Protein AF-A0A7V4XQJ3-F1 (afdb_monomer_lite)

Secondary structure (DSSP, 8-state):
-EE------S---TT--HHHHHHHHHHHHHHTTPEE-

pLDDT: mean 94.79, std 4.11, range [85.0, 98.44]

Organism: NCBI:txid33075

Foldseek 3Di:
DEDEDDFDDPDPPPPDDRVVVVVVVVVVCVVVVYHYD

InterPro domains:
  IPR006119 Resolvase, N-terminal catalytic domain [PF00239] (3-36)
  IPR036162 Resolvase-like, N-terminal catalytic domain superfamily [G3DSA:3.40.50.1390] (1-37)
  IPR036162 Reso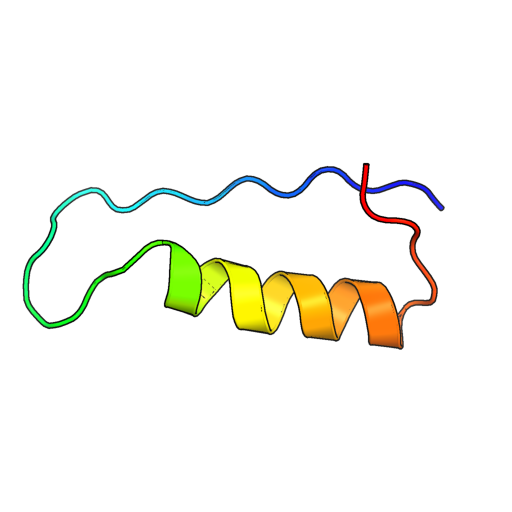lvase-like, N-terminal catalytic domain superfamily [SSF53041] (1-36)

Structure (mmCIF, N/CA/C/O backbone):
data_AF-A0A7V4XQJ3-F1
#
_entry.id   AF-A0A7V4XQJ3-F1
#
loop_
_atom_site.group_PDB
_atom_site.id
_atom_site.type_symbol
_atom_site.label_atom_id
_atom_site.label_alt_id
_atom_site.label_comp_id
_atom_site.label_asym_id
_atom_site.label_entity_id
_atom_site.label_seq_id
_atom_site.pdbx_PDB_ins_code
_atom_site.Cartn_x
_atom_site.Cartn_y
_atom_site.Cartn_z
_atom_site.occupancy
_atom_site.B_iso_or_equiv
_atom_site.auth_seq_id
_atom_site.auth_comp_id
_atom_site.auth_asym_id
_atom_site.auth_atom_id
_atom_site.pdbx_PDB_model_num
ATOM 1 N N . MET A 1 1 ? -6.402 1.750 16.519 1.00 93.00 1 MET A N 1
ATOM 2 C CA . MET A 1 1 ? -6.153 2.897 15.610 1.00 93.00 1 MET A CA 1
ATOM 3 C C . MET A 1 1 ? -6.471 2.474 14.178 1.00 93.00 1 MET A C 1
ATOM 5 O O . MET A 1 1 ? -6.369 1.283 13.903 1.00 93.00 1 MET A O 1
ATOM 9 N N . ARG A 1 2 ? -6.905 3.391 13.301 1.00 97.62 2 ARG A N 1
ATOM 10 C CA . ARG A 1 2 ? -7.173 3.111 11.875 1.00 97.62 2 ARG A CA 1
ATOM 11 C C . ARG A 1 2 ? -6.094 3.782 11.023 1.00 97.62 2 ARG A C 1
ATOM 13 O O . ARG A 1 2 ? -5.727 4.910 11.338 1.00 97.62 2 ARG A O 1
ATOM 20 N N . ALA A 1 3 ? -5.600 3.108 9.990 1.00 97.69 3 ALA A N 1
ATOM 21 C CA . ALA A 1 3 ? -4.516 3.600 9.140 1.00 97.69 3 ALA A CA 1
ATOM 22 C C . ALA A 1 3 ? -4.812 3.327 7.660 1.00 97.69 3 ALA A C 1
ATOM 24 O O . ALA A 1 3 ? -5.175 2.212 7.303 1.00 97.69 3 ALA A O 1
ATOM 25 N N . ALA A 1 4 ? -4.632 4.327 6.801 1.00 97.62 4 ALA A N 1
ATOM 26 C CA . ALA A 1 4 ? -4.651 4.138 5.352 1.00 97.62 4 ALA A CA 1
ATOM 27 C C . ALA A 1 4 ? -3.214 3.961 4.849 1.00 97.62 4 ALA A C 1
ATOM 29 O O . ALA A 1 4 ? -2.302 4.639 5.330 1.00 97.62 4 ALA A O 1
ATOM 30 N N . LEU A 1 5 ? -3.009 3.065 3.884 1.00 97.62 5 LEU A N 1
ATOM 31 C CA . LEU A 1 5 ? -1.700 2.848 3.270 1.00 97.62 5 LEU A CA 1
ATOM 32 C C . LEU A 1 5 ? -1.641 3.500 1.894 1.00 97.62 5 LEU A C 1
ATOM 34 O O . LEU A 1 5 ? -2.493 3.262 1.043 1.00 97.62 5 LEU A O 1
ATOM 38 N N . TYR A 1 6 ? -0.589 4.279 1.671 1.00 96.62 6 TYR A N 1
ATOM 39 C CA . TYR A 1 6 ? -0.273 4.864 0.379 1.00 96.62 6 TYR A CA 1
ATOM 40 C C . TYR A 1 6 ? 1.162 4.513 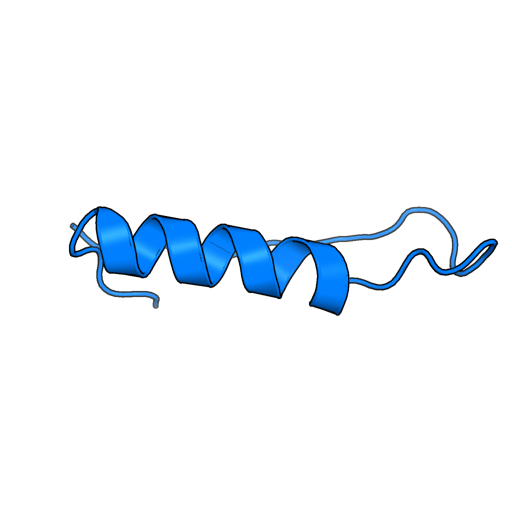0.017 1.00 96.62 6 TYR A C 1
ATOM 42 O O . TYR A 1 6 ? 2.075 4.699 0.820 1.00 96.62 6 TYR A O 1
ATOM 50 N N . ALA A 1 7 ? 1.356 4.023 -1.200 1.00 95.44 7 ALA A N 1
ATOM 51 C CA . ALA A 1 7 ? 2.669 3.722 -1.734 1.00 95.44 7 ALA A CA 1
ATOM 52 C C . ALA A 1 7 ? 2.720 4.141 -3.202 1.00 95.44 7 ALA A C 1
ATOM 54 O O . ALA A 1 7 ? 1.740 4.020 -3.942 1.00 95.44 7 ALA A O 1
ATOM 55 N N . ARG A 1 8 ? 3.877 4.659 -3.614 1.00 95.31 8 ARG A N 1
ATOM 56 C CA . ARG A 1 8 ? 4.147 5.046 -4.998 1.00 95.31 8 ARG A CA 1
ATOM 57 C C . ARG A 1 8 ? 5.608 4.798 -5.327 1.00 95.31 8 ARG A C 1
ATOM 59 O O . ARG A 1 8 ? 6.473 4.848 -4.453 1.00 95.31 8 ARG A O 1
ATOM 66 N N . VAL A 1 9 ? 5.876 4.618 -6.609 1.00 94.31 9 VAL A N 1
ATOM 67 C CA . VAL A 1 9 ? 7.229 4.596 -7.163 1.00 94.31 9 VAL A CA 1
ATOM 68 C C . VAL A 1 9 ? 7.327 5.675 -8.232 1.00 94.31 9 VAL A C 1
ATOM 70 O O . VAL A 1 9 ? 6.368 5.910 -8.968 1.00 94.31 9 VAL A O 1
ATOM 73 N N . SER A 1 10 ? 8.457 6.377 -8.282 1.00 92.31 10 SER A N 1
ATOM 74 C CA . SER A 1 10 ? 8.689 7.409 -9.302 1.00 92.31 10 SER A CA 1
ATOM 75 C C . SER A 1 10 ? 9.044 6.792 -10.656 1.00 92.31 10 SER A C 1
ATOM 77 O O . SER A 1 10 ? 8.775 7.388 -11.694 1.00 92.31 10 SER A O 1
ATOM 79 N N . THR A 1 11 ? 9.627 5.594 -10.639 1.00 91.19 11 THR A N 1
ATOM 80 C CA . THR A 1 11 ? 10.082 4.840 -11.808 1.00 91.19 11 THR A CA 1
ATOM 81 C C . THR A 1 11 ? 9.898 3.341 -11.548 1.00 91.19 11 THR A C 1
ATOM 83 O O . THR A 1 11 ? 9.941 2.903 -10.401 1.00 91.19 11 THR A O 1
ATOM 86 N N . ARG A 1 12 ? 9.657 2.553 -12.604 1.00 85.00 12 ARG A N 1
ATOM 87 C CA . ARG A 1 12 ? 9.504 1.081 -12.541 1.00 85.00 12 ARG A CA 1
ATOM 88 C C . ARG A 1 12 ? 10.779 0.361 -12.977 1.00 85.00 12 ARG A C 1
ATOM 90 O O . ARG A 1 12 ? 10.757 -0.567 -13.780 1.00 85.00 12 ARG A O 1
ATOM 97 N N . ASP A 1 13 ? 11.915 0.866 -12.530 1.00 86.50 13 ASP A N 1
ATOM 98 C CA . ASP A 1 13 ? 13.236 0.350 -12.852 1.00 86.50 13 ASP A CA 1
ATOM 99 C C . ASP A 1 13 ? 13.890 -0.264 -11.611 1.00 86.50 13 ASP A C 1
ATOM 101 O O . ASP A 1 13 ? 13.546 0.049 -10.471 1.00 86.50 13 ASP A O 1
ATOM 105 N N . LYS A 1 14 ? 14.843 -1.177 -11.833 1.00 85.75 14 LYS A N 1
ATOM 106 C CA . LYS A 1 14 ? 15.654 -1.800 -10.769 1.00 85.75 14 LYS A CA 1
ATOM 107 C C . LYS A 1 14 ? 14.832 -2.471 -9.651 1.00 85.75 14 LYS A C 1
ATOM 109 O O . LYS A 1 14 ? 15.268 -2.505 -8.505 1.00 85.75 14 LYS A O 1
ATOM 114 N N . GLY A 1 15 ? 13.657 -3.011 -9.978 1.00 85.56 15 GLY A N 1
ATOM 115 C CA . GLY A 1 15 ? 12.796 -3.701 -9.011 1.00 85.56 15 GLY A CA 1
ATOM 116 C C . GLY A 1 15 ? 12.032 -2.769 -8.065 1.00 85.56 15 GLY A C 1
ATOM 117 O O . GLY A 1 15 ? 11.604 -3.199 -6.994 1.00 85.56 15 GLY A O 1
ATOM 118 N N . GLN A 1 16 ? 11.867 -1.494 -8.429 1.00 87.12 16 GLN A N 1
ATOM 119 C CA . GLN A 1 16 ? 10.969 -0.586 -7.721 1.00 87.12 16 GLN A CA 1
ATOM 120 C C . GLN A 1 16 ? 9.506 -0.936 -8.013 1.00 87.12 16 GLN A C 1
ATOM 122 O O . GLN A 1 16 ? 8.932 -0.489 -9.002 1.00 87.12 16 GLN A O 1
ATOM 127 N N . GLU A 1 17 ? 8.897 -1.688 -7.100 1.00 92.06 17 GLU A N 1
ATOM 128 C CA . GLU A 1 17 ? 7.472 -2.014 -7.120 1.00 92.06 17 GLU A CA 1
ATOM 129 C C . GLU A 1 17 ? 6.775 -1.453 -5.880 1.00 92.06 17 GLU A C 1
ATOM 131 O O . GLU A 1 17 ? 7.327 -1.434 -4.775 1.00 92.06 17 GLU A O 1
ATOM 136 N N . VAL A 1 18 ? 5.533 -1.006 -6.058 1.00 94.31 18 VAL A N 1
ATOM 137 C CA . VAL A 1 18 ? 4.690 -0.489 -4.967 1.00 94.31 18 VAL A CA 1
ATOM 138 C C . VAL A 1 18 ? 4.481 -1.560 -3.889 1.00 94.31 18 VAL A C 1
ATOM 140 O O . VAL A 1 18 ? 4.504 -1.254 -2.694 1.00 94.31 18 VAL A O 1
ATOM 143 N N . ASP A 1 19 ? 4.364 -2.821 -4.301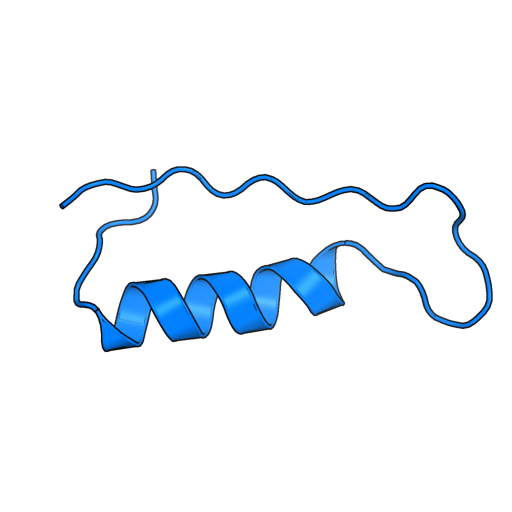 1.00 94.06 19 ASP A N 1
ATOM 144 C CA . ASP A 1 19 ? 4.139 -3.960 -3.409 1.00 94.06 19 ASP A CA 1
ATOM 145 C C . ASP A 1 19 ? 5.268 -4.143 -2.391 1.00 94.06 19 ASP A C 1
ATOM 147 O O . ASP A 1 19 ? 4.999 -4.432 -1.224 1.00 94.06 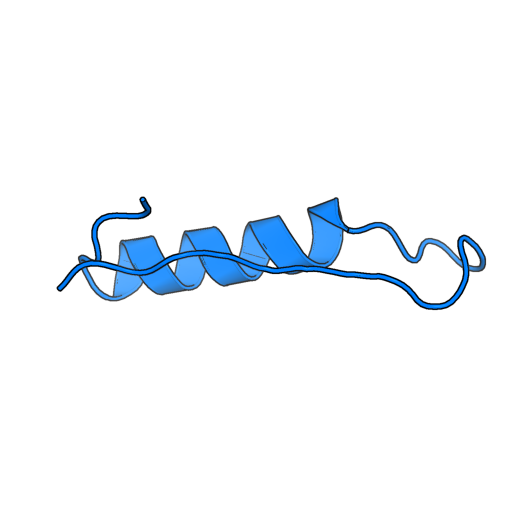19 ASP A O 1
ATOM 151 N N . ASN A 1 20 ? 6.516 -3.870 -2.783 1.00 91.94 20 ASN A N 1
ATOM 152 C CA . ASN A 1 20 ? 7.674 -3.979 -1.893 1.00 91.94 20 ASN A CA 1
ATOM 153 C C . ASN A 1 20 ? 7.557 -3.017 -0.696 1.00 91.94 20 ASN A C 1
ATOM 155 O O . ASN A 1 20 ? 7.93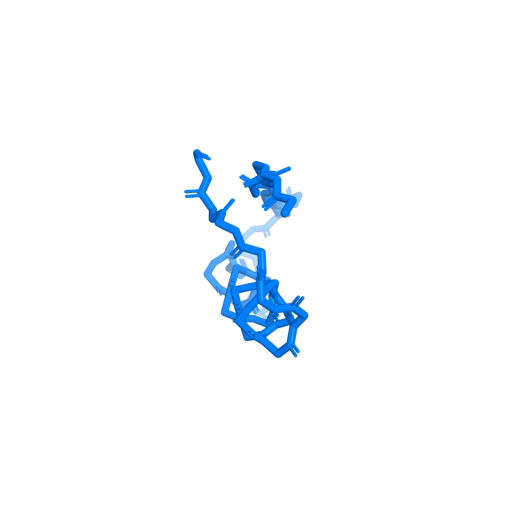9 -3.365 0.418 1.00 91.94 20 ASN A O 1
ATOM 159 N N . GLN A 1 21 ? 6.984 -1.826 -0.905 1.00 91.81 21 GLN A N 1
ATOM 160 C CA . GLN A 1 21 ? 6.716 -0.863 0.170 1.00 91.81 21 GLN A CA 1
ATOM 161 C C . GLN A 1 21 ? 5.487 -1.275 0.992 1.00 91.81 21 GLN A C 1
ATOM 163 O O . GLN A 1 21 ? 5.495 -1.200 2.223 1.00 91.81 21 GLN A O 1
ATOM 168 N N . LEU A 1 22 ? 4.422 -1.730 0.321 1.00 96.81 22 LEU A N 1
ATOM 169 C CA . LEU A 1 22 ? 3.172 -2.108 0.980 1.00 96.81 22 LEU A CA 1
ATOM 170 C C . LEU A 1 22 ? 3.337 -3.306 1.920 1.00 96.81 22 LEU A C 1
ATOM 172 O O . LEU A 1 22 ? 2.674 -3.336 2.955 1.00 96.81 22 LEU A O 1
ATOM 176 N N . ILE A 1 23 ? 4.199 -4.276 1.600 1.00 96.81 23 ILE A N 1
ATOM 177 C CA . ILE A 1 23 ? 4.443 -5.449 2.455 1.00 96.81 23 ILE A CA 1
ATOM 178 C C . ILE A 1 23 ? 4.946 -5.018 3.836 1.00 96.81 23 ILE A C 1
ATOM 180 O O . ILE A 1 23 ? 4.365 -5.408 4.852 1.00 96.81 23 ILE A O 1
ATOM 184 N N . GLU A 1 24 ? 5.974 -4.174 3.884 1.00 96.75 24 GLU A N 1
ATOM 185 C CA . GLU A 1 24 ? 6.554 -3.714 5.148 1.00 96.75 24 GLU A CA 1
ATOM 186 C C . GLU A 1 24 ? 5.596 -2.798 5.919 1.00 96.75 24 GLU A C 1
ATOM 188 O O . GLU A 1 24 ? 5.429 -2.949 7.130 1.00 96.75 24 GLU A O 1
ATOM 193 N N . LEU A 1 25 ? 4.865 -1.920 5.223 1.00 97.75 25 LEU A N 1
ATOM 194 C CA . LEU A 1 25 ? 3.842 -1.073 5.846 1.00 97.75 25 LEU A CA 1
ATOM 195 C C . LEU A 1 25 ? 2.697 -1.890 6.466 1.00 97.75 25 LEU A C 1
ATOM 197 O O . LEU A 1 25 ? 2.231 -1.578 7.566 1.00 97.75 25 LEU A O 1
ATOM 201 N N . ARG A 1 26 ? 2.258 -2.962 5.795 1.00 98.12 26 ARG A N 1
ATOM 202 C CA . ARG A 1 26 ? 1.254 -3.891 6.335 1.00 98.12 26 ARG A CA 1
ATOM 203 C C . ARG A 1 26 ? 1.788 -4.623 7.563 1.00 98.12 26 ARG A C 1
ATOM 205 O O . ARG A 1 26 ? 1.087 -4.667 8.572 1.00 98.12 26 ARG A O 1
ATOM 212 N N . ARG A 1 27 ? 3.019 -5.149 7.509 1.00 98.31 27 ARG A N 1
ATOM 213 C CA . ARG A 1 27 ? 3.678 -5.809 8.655 1.00 98.31 27 ARG A CA 1
ATOM 214 C C . ARG A 1 27 ? 3.756 -4.883 9.862 1.00 98.31 27 ARG A C 1
ATOM 216 O O . ARG A 1 27 ? 3.409 -5.294 10.967 1.00 98.31 27 ARG A O 1
ATOM 223 N N . PHE A 1 28 ? 4.134 -3.627 9.640 1.00 98.06 28 PHE A N 1
ATOM 224 C CA . PHE A 1 28 ? 4.176 -2.619 10.689 1.00 98.06 28 PHE A CA 1
ATOM 225 C C . PHE A 1 28 ? 2.792 -2.372 11.303 1.00 98.06 28 PHE A C 1
ATOM 227 O O . PHE A 1 28 ? 2.647 -2.455 12.519 1.00 98.06 28 PHE A O 1
ATOM 234 N N . CYS A 1 29 ? 1.754 -2.152 10.487 1.00 98.44 29 CYS A N 1
ATOM 235 C CA . CYS A 1 29 ? 0.394 -1.949 11.001 1.00 98.44 29 CYS A CA 1
ATOM 236 C C . CYS A 1 29 ? -0.098 -3.144 11.828 1.00 98.44 29 CYS A C 1
ATOM 238 O O . CYS A 1 29 ? -0.695 -2.949 12.884 1.00 98.44 29 CYS A O 1
ATOM 240 N N . VAL A 1 30 ? 0.194 -4.372 11.385 1.00 98.19 30 VAL A N 1
ATOM 241 C CA . VAL A 1 30 ? -0.135 -5.594 12.134 1.00 98.19 30 VAL A CA 1
ATOM 242 C C . VAL A 1 30 ? 0.594 -5.622 13.478 1.00 98.19 30 VAL A C 1
ATOM 244 O O . VAL A 1 30 ? -0.050 -5.825 14.504 1.00 98.19 30 VAL A O 1
ATOM 247 N N . ALA A 1 31 ? 1.904 -5.357 13.498 1.00 98.44 31 ALA A N 1
ATOM 248 C CA . ALA A 1 31 ? 2.699 -5.333 14.728 1.00 98.44 31 ALA A CA 1
ATOM 249 C C . ALA A 1 31 ? 2.219 -4.269 15.732 1.00 98.44 31 ALA A C 1
ATOM 251 O O . ALA A 1 31 ? 2.333 -4.460 16.939 1.00 98.44 31 ALA A O 1
ATOM 252 N N . GLN A 1 32 ? 1.653 -3.166 15.240 1.00 98.31 32 GLN A N 1
ATOM 253 C CA . GLN A 1 32 ? 1.085 -2.099 16.064 1.00 98.31 32 GLN A CA 1
ATOM 254 C C . GLN A 1 32 ? -0.396 -2.319 16.438 1.00 98.31 32 GLN A C 1
ATOM 256 O O . GLN A 1 32 ? -0.970 -1.517 17.178 1.00 98.31 32 GLN A O 1
ATOM 261 N N . GLY A 1 33 ? -1.050 -3.363 15.916 1.00 98.25 33 GLY A N 1
ATOM 262 C CA . GLY A 1 33 ? -2.480 -3.613 16.130 1.00 98.25 33 GLY A CA 1
ATOM 263 C C . GLY A 1 33 ? -3.397 -2.580 15.460 1.00 98.25 33 GLY A C 1
ATOM 264 O O . GLY A 1 33 ? -4.457 -2.234 15.989 1.00 98.25 33 GLY A O 1
ATOM 265 N N . TRP A 1 34 ? -2.982 -2.017 14.324 1.00 98.44 34 TRP A N 1
ATOM 266 C CA . TRP A 1 34 ? -3.758 -1.017 13.589 1.00 98.44 34 TRP A CA 1
ATOM 267 C C . TRP A 1 34 ? -4.634 -1.671 12.526 1.00 98.44 34 TRP A C 1
ATOM 26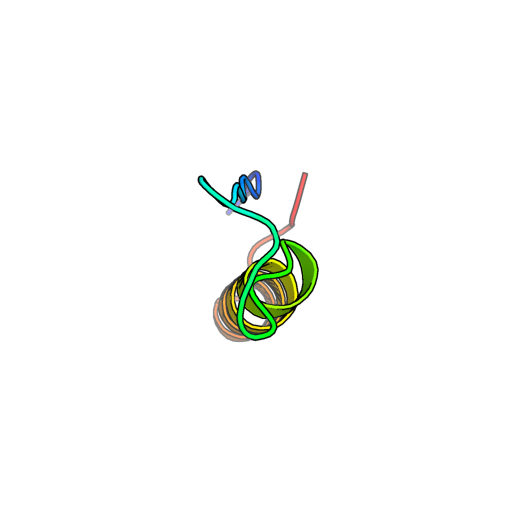9 O O . TRP A 1 34 ? -4.187 -2.521 11.758 1.00 98.44 34 TRP A O 1
ATOM 279 N N . LEU A 1 35 ? -5.887 -1.225 12.448 1.00 98.12 35 LEU A N 1
ATOM 280 C CA . LEU A 1 35 ? -6.795 -1.620 11.380 1.00 98.12 35 LEU A CA 1
ATOM 281 C C . LEU A 1 35 ? -6.452 -0.832 10.116 1.00 98.12 35 LEU A C 1
ATOM 283 O O . LEU A 1 35 ? -6.552 0.397 10.111 1.00 98.12 35 LEU A O 1
ATOM 287 N N . ILE A 1 36 ? -6.088 -1.538 9.051 1.00 97.69 36 ILE A N 1
ATOM 288 C CA . ILE A 1 36 ? -5.886 -0.928 7.736 1.00 97.69 36 ILE A CA 1
ATOM 289 C C . ILE A 1 36 ? -7.259 -0.658 7.099 1.00 97.69 36 ILE A C 1
ATOM 291 O O . ILE A 1 36 ? -8.123 -1.537 7.143 1.00 97.69 36 ILE A O 1
ATOM 295 N N . VAL A 1 37 ? -7.463 0.544 6.549 1.00 95.88 37 VAL A N 1
ATOM 296 C CA . VAL A 1 37 ? -8.719 1.007 5.919 1.00 95.88 37 VAL A CA 1
ATOM 297 C C . VAL A 1 37 ? -8.543 1.439 4.476 1.00 95.88 37 VAL A C 1
ATOM 299 O O . VAL A 1 37 ? -7.429 1.891 4.128 1.00 95.88 37 VAL A O 1
#

Radius of gyration: 11.42 Å; chains: 1; bounding box: 24×13×29 Å

Sequence (37 aa):
MRAALYARVSTRDKGQEVDNQLIELRRFCVAQGWLIV